Protein AF-A0AAW2S0F5-F1 (afdb_monomer_lite)

Sequence (126 aa):
MDNGTQFQGAKFRQWCEELKIKQYYTSVATPQSNGQTEVTNRTILQSLKTRLEEAKGNWVEELPGVLWAYRTTLRRSTGESPFSLVYGTEAVVLVEIGEETLRVQRYEPTSNSSGTTCTQERRIKQ

Organism: Sesamum radiatum (NCBI:txid300843)

pLDDT: mean 75.21, std 16.52, range [34.16, 94.56]

Structure (mmCIF, N/CA/C/O backbone):
data_AF-A0AAW2S0F5-F1
#
_entry.id   AF-A0AAW2S0F5-F1
#
loop_
_atom_site.group_PDB
_atom_site.id
_atom_site.type_symbol
_atom_site.label_atom_id
_atom_site.label_alt_id
_atom_site.label_comp_id
_atom_site.label_asym_id
_atom_site.label_entity_id
_atom_site.label_seq_id
_atom_site.pdbx_PDB_ins_code
_atom_site.Cartn_x
_atom_site.Cartn_y
_atom_site.Cartn_z
_atom_site.occupancy
_atom_site.B_iso_or_equiv
_atom_site.auth_seq_id
_atom_site.auth_comp_id
_atom_site.auth_asym_id
_atom_site.auth_atom_id
_atom_site.pdbx_PDB_model_num
ATOM 1 N N . MET A 1 1 ? 8.784 -0.275 -12.266 1.00 69.94 1 MET A N 1
ATOM 2 C CA . MET A 1 1 ? 9.644 -0.875 -11.224 1.00 69.94 1 MET A CA 1
ATOM 3 C C . MET A 1 1 ? 10.974 -0.150 -11.248 1.00 69.94 1 MET A C 1
ATOM 5 O O . MET A 1 1 ? 11.427 0.171 -12.346 1.00 69.94 1 MET A O 1
ATOM 9 N N . ASP A 1 2 ? 11.539 0.174 -10.086 1.00 72.88 2 ASP A N 1
ATOM 10 C CA . ASP A 1 2 ? 12.871 0.773 -10.018 1.00 72.88 2 ASP A CA 1
ATOM 11 C C . ASP A 1 2 ? 13.930 -0.229 -10.503 1.00 72.88 2 ASP A C 1
ATOM 13 O O . ASP A 1 2 ? 13.694 -1.436 -10.600 1.00 72.88 2 ASP A O 1
ATOM 17 N N . ASN A 1 3 ? 15.112 0.277 -10.848 1.00 71.00 3 ASN A N 1
ATOM 18 C CA . ASN A 1 3 ? 16.216 -0.542 -11.353 1.00 71.00 3 ASN A CA 1
ATOM 19 C C . ASN A 1 3 ? 16.999 -1.237 -10.227 1.00 71.00 3 ASN A C 1
ATOM 21 O O . ASN A 1 3 ? 18.185 -1.521 -10.376 1.00 71.00 3 ASN A O 1
ATOM 25 N N . GLY A 1 4 ? 16.346 -1.493 -9.092 1.00 72.75 4 GLY A N 1
ATOM 26 C CA . GLY A 1 4 ? 16.948 -2.189 -7.968 1.00 72.75 4 GLY A CA 1
ATOM 27 C C . GLY A 1 4 ? 17.334 -3.618 -8.343 1.00 72.75 4 GLY A C 1
ATOM 28 O O . GLY A 1 4 ? 16.605 -4.319 -9.051 1.00 72.75 4 GLY A O 1
ATOM 29 N N . THR A 1 5 ? 18.485 -4.070 -7.853 1.00 76.62 5 THR A N 1
ATOM 30 C CA . THR A 1 5 ? 19.043 -5.393 -8.171 1.00 76.62 5 THR A CA 1
ATOM 31 C C . THR A 1 5 ? 18.109 -6.531 -7.754 1.00 76.62 5 THR A C 1
ATOM 33 O O . THR A 1 5 ? 18.034 -7.546 -8.449 1.00 76.62 5 THR A O 1
ATOM 36 N N . GLN A 1 6 ? 17.309 -6.328 -6.701 1.00 79.62 6 GLN A N 1
ATOM 37 C CA . GLN A 1 6 ? 16.272 -7.259 -6.251 1.00 79.62 6 GLN A CA 1
ATOM 38 C C . GLN A 1 6 ? 15.201 -7.554 -7.316 1.00 79.62 6 GLN A C 1
ATOM 40 O O . GLN A 1 6 ? 14.645 -8.649 -7.333 1.00 79.62 6 GLN A O 1
ATOM 45 N N . PHE A 1 7 ? 14.945 -6.615 -8.233 1.00 75.38 7 PHE A N 1
ATOM 46 C CA . PHE A 1 7 ? 13.942 -6.745 -9.296 1.00 75.38 7 PHE A CA 1
ATOM 47 C C . PHE A 1 7 ? 14.545 -7.072 -10.668 1.00 75.38 7 PHE A C 1
ATOM 49 O O . PHE A 1 7 ? 13.813 -7.274 -11.637 1.00 75.38 7 PHE A O 1
ATOM 56 N N . GLN A 1 8 ? 15.875 -7.122 -10.771 1.00 75.75 8 GLN A N 1
ATOM 57 C CA . GLN A 1 8 ? 16.599 -7.416 -12.013 1.00 75.75 8 GLN A CA 1
ATOM 58 C C . GLN A 1 8 ? 17.245 -8.808 -12.033 1.00 75.75 8 GLN A C 1
ATOM 60 O O . GLN A 1 8 ? 17.763 -9.224 -13.070 1.00 75.75 8 GLN A O 1
ATOM 65 N N . GLY A 1 9 ? 17.206 -9.541 -10.917 1.00 83.56 9 GLY 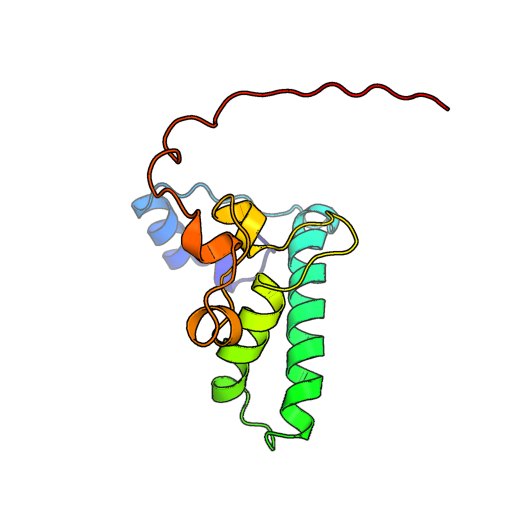A N 1
ATOM 66 C CA . GLY A 1 9 ? 17.768 -10.885 -10.826 1.00 83.56 9 GLY A CA 1
ATOM 67 C C . GLY A 1 9 ? 17.104 -11.873 -11.792 1.00 83.56 9 GLY A C 1
ATOM 68 O O . GLY A 1 9 ? 15.882 -11.894 -11.937 1.00 83.56 9 GLY A O 1
ATOM 69 N N . ALA A 1 10 ? 17.910 -12.741 -12.412 1.00 84.88 10 ALA A N 1
ATOM 70 C CA . ALA A 1 10 ? 17.444 -13.737 -13.383 1.00 84.88 10 ALA A CA 1
ATOM 71 C C . ALA A 1 10 ? 16.316 -14.629 -12.832 1.00 84.88 10 ALA A C 1
ATOM 73 O O . ALA A 1 10 ? 15.322 -14.858 -13.513 1.00 84.88 10 ALA A O 1
ATOM 74 N N . LYS A 1 11 ? 16.417 -15.037 -11.560 1.00 89.00 11 LYS A N 1
ATOM 75 C CA . LYS A 1 11 ? 15.387 -15.829 -10.871 1.00 89.00 11 LYS A CA 1
ATOM 76 C C . LYS A 1 11 ? 14.035 -15.108 -10.790 1.00 89.00 11 LYS A C 1
ATOM 78 O O . LYS A 1 11 ? 12.996 -15.735 -10.947 1.00 89.00 11 LYS A O 1
ATOM 83 N N . PHE A 1 12 ? 14.043 -13.796 -10.552 1.00 87.25 12 PHE A N 1
ATOM 84 C CA . PHE A 1 12 ? 12.817 -13.001 -10.468 1.00 87.25 12 PHE A CA 1
ATOM 85 C C . PHE A 1 12 ? 12.184 -12.794 -11.849 1.00 87.25 12 PHE A C 1
ATOM 87 O O . PHE A 1 12 ? 10.965 -12.852 -11.978 1.00 87.25 12 PHE A O 1
ATOM 94 N N . ARG A 1 13 ? 13.005 -12.611 -12.893 1.00 86.69 13 ARG A N 1
ATOM 95 C CA . ARG A 1 13 ? 12.524 -12.540 -14.283 1.00 86.69 13 ARG A CA 1
ATOM 96 C C . ARG A 1 13 ? 11.865 -13.841 -14.718 1.00 86.69 13 ARG A C 1
ATOM 98 O O . ARG A 1 13 ? 10.732 -13.801 -15.181 1.00 86.69 13 ARG A O 1
ATOM 105 N N . GLN A 1 14 ? 12.528 -14.972 -14.477 1.00 90.19 14 GLN A N 1
ATOM 106 C CA . GLN A 1 14 ? 11.983 -16.292 -14.785 1.00 90.19 14 GLN A CA 1
ATOM 107 C C . GLN A 1 14 ? 10.640 -16.521 -14.074 1.00 90.19 14 GLN A C 1
ATOM 109 O O . GLN A 1 14 ? 9.666 -16.919 -14.703 1.00 90.19 14 GLN A O 1
ATOM 114 N N . TRP A 1 15 ? 10.555 -16.185 -12.785 1.00 91.50 15 TRP A N 1
ATOM 115 C CA . TRP A 1 15 ? 9.305 -16.289 -12.030 1.00 91.50 15 TRP A CA 1
ATOM 116 C C . TRP A 1 15 ? 8.180 -15.409 -12.606 1.00 91.50 15 TRP A C 1
ATOM 118 O O . TRP A 1 15 ? 7.029 -15.835 -12.687 1.00 91.50 15 TRP A O 1
ATOM 128 N N . CYS A 1 16 ? 8.489 -14.188 -13.057 1.00 90.38 16 CYS A N 1
ATOM 129 C CA . CYS A 1 16 ? 7.500 -13.343 -13.729 1.00 90.38 16 CYS A CA 1
ATOM 130 C C . CYS A 1 16 ? 7.072 -13.900 -15.094 1.00 90.38 16 CYS A C 1
ATOM 132 O O . CYS A 1 16 ? 5.891 -13.817 -15.423 1.00 90.38 16 CYS A O 1
ATOM 134 N N . GLU A 1 17 ? 7.985 -14.488 -15.867 1.00 91.31 17 GLU A N 1
ATOM 135 C CA . GLU A 1 17 ? 7.669 -15.134 -17.147 1.00 91.31 17 GLU A CA 1
ATOM 136 C C . GLU A 1 17 ? 6.742 -16.343 -16.964 1.00 91.31 17 GLU A C 1
ATOM 138 O O . GLU A 1 17 ? 5.742 -16.455 -17.677 1.00 91.31 17 GLU A O 1
ATOM 143 N N . GLU A 1 18 ? 7.003 -17.188 -15.961 1.00 94.56 18 GLU A N 1
ATOM 144 C CA . GLU A 1 18 ? 6.146 -18.325 -15.589 1.00 94.56 18 GLU A CA 1
ATOM 145 C C . GLU A 1 18 ? 4.711 -17.876 -15.267 1.00 94.56 18 GLU A C 1
ATOM 147 O O . GLU A 1 18 ? 3.738 -18.511 -15.681 1.00 94.56 18 GLU A O 1
ATOM 152 N N . LEU A 1 19 ? 4.567 -16.730 -14.596 1.00 93.56 19 LEU A N 1
ATOM 153 C CA . LEU A 1 19 ? 3.274 -16.129 -14.261 1.00 93.56 19 LEU A CA 1
ATOM 154 C C . LEU A 1 19 ? 2.685 -15.250 -15.377 1.00 93.56 19 LEU A C 1
ATOM 156 O O . LEU A 1 19 ? 1.632 -14.641 -15.183 1.00 93.56 19 LEU A O 1
ATOM 160 N N . LYS A 1 20 ? 3.336 -15.171 -16.546 1.00 92.62 20 LYS A N 1
ATOM 161 C CA . LYS A 1 20 ? 2.952 -14.304 -17.677 1.00 92.62 20 LYS A CA 1
ATOM 162 C C . LYS A 1 20 ? 2.856 -12.818 -17.295 1.00 92.62 20 LYS A C 1
ATOM 164 O O . LYS A 1 20 ? 2.090 -12.054 -17.884 1.00 92.62 20 LYS A O 1
ATOM 169 N N . ILE A 1 21 ? 3.651 -12.394 -16.316 1.00 91.44 21 ILE A N 1
ATOM 170 C CA . ILE A 1 21 ? 3.736 -11.015 -15.841 1.00 91.44 21 ILE A CA 1
ATOM 171 C C . ILE A 1 21 ? 4.773 -10.275 -16.682 1.00 91.44 21 ILE A C 1
ATOM 173 O O . ILE A 1 21 ? 5.974 -10.532 -16.602 1.00 91.44 21 ILE A O 1
ATOM 177 N N . LYS A 1 22 ? 4.316 -9.297 -17.466 1.00 86.38 22 LYS A N 1
ATOM 178 C CA . LYS A 1 22 ? 5.210 -8.435 -18.241 1.00 86.38 22 LYS A CA 1
ATOM 179 C C . LYS A 1 22 ? 5.809 -7.346 -17.350 1.00 86.38 22 LYS A C 1
ATOM 181 O O . LYS A 1 22 ? 5.093 -6.493 -16.829 1.00 86.38 22 LYS A O 1
ATOM 186 N N . GLN A 1 23 ? 7.129 -7.362 -17.199 1.00 80.88 23 GLN A N 1
ATOM 187 C CA . GLN A 1 23 ? 7.854 -6.380 -16.396 1.00 80.88 23 GLN A CA 1
ATOM 188 C C . GLN A 1 23 ? 8.142 -5.108 -17.199 1.00 80.88 23 GLN A C 1
ATOM 190 O O . GLN A 1 23 ? 8.649 -5.162 -18.319 1.00 80.88 23 GLN A O 1
ATOM 195 N N . TYR A 1 24 ? 7.861 -3.954 -16.592 1.00 80.94 24 TYR A N 1
ATOM 196 C CA . TYR A 1 24 ? 8.228 -2.643 -17.122 1.00 80.94 24 TYR A CA 1
ATOM 197 C C . TYR A 1 24 ? 9.116 -1.912 -16.110 1.00 80.94 24 TYR A C 1
ATOM 199 O O . TYR A 1 24 ? 8.702 -1.589 -14.986 1.00 80.94 24 TYR A O 1
ATOM 207 N N . TYR A 1 25 ? 10.356 -1.656 -16.515 1.00 73.94 25 TYR A N 1
ATOM 208 C CA . TYR A 1 25 ? 11.320 -0.901 -15.724 1.00 73.94 25 TYR A CA 1
ATOM 209 C C . TYR A 1 25 ? 11.209 0.583 -16.048 1.00 73.94 25 TYR A C 1
ATOM 211 O O . TYR A 1 25 ? 11.018 0.972 -17.200 1.00 73.94 25 TYR A O 1
ATOM 219 N N . THR A 1 26 ? 11.303 1.421 -15.020 1.00 69.44 26 THR A N 1
ATOM 220 C CA . THR A 1 26 ? 11.367 2.866 -15.225 1.00 69.44 26 THR A CA 1
ATOM 221 C C . THR A 1 26 ? 12.728 3.214 -15.815 1.00 69.44 26 THR A C 1
ATOM 223 O O . THR A 1 26 ? 13.757 2.740 -15.324 1.00 69.44 26 THR A O 1
ATOM 226 N N . SER A 1 27 ? 12.750 4.056 -16.850 1.00 66.88 27 SER A N 1
ATOM 227 C CA . SER A 1 27 ? 14.010 4.614 -17.341 1.00 66.88 27 SER A CA 1
ATOM 228 C C . SER A 1 27 ? 14.700 5.380 -16.210 1.00 66.88 27 SER A C 1
ATOM 230 O O . SER A 1 27 ? 14.029 6.001 -15.381 1.00 66.88 27 SER A O 1
ATOM 232 N N . VAL A 1 28 ? 16.036 5.360 -16.183 1.00 59.38 28 VAL A N 1
ATOM 233 C CA . VAL A 1 28 ? 16.864 6.047 -15.170 1.00 59.38 28 VAL A CA 1
ATOM 234 C C . VAL A 1 28 ? 16.527 7.548 -15.080 1.00 59.38 28 VAL A C 1
ATOM 236 O O . VAL A 1 28 ? 16.736 8.166 -14.043 1.00 59.38 28 VAL A O 1
ATOM 239 N 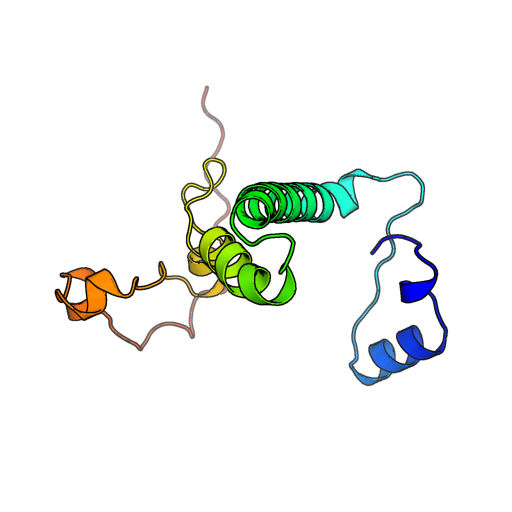N . ALA A 1 29 ? 15.931 8.121 -16.131 1.00 53.44 29 ALA A N 1
ATOM 240 C CA . ALA A 1 29 ? 15.605 9.540 -16.240 1.00 53.44 29 ALA A CA 1
ATOM 241 C C . ALA A 1 29 ? 14.126 9.912 -15.981 1.00 53.44 29 ALA A C 1
ATOM 243 O O . ALA A 1 29 ? 13.768 11.073 -16.165 1.00 53.44 29 ALA A O 1
ATOM 244 N N . THR A 1 30 ? 13.249 8.988 -15.559 1.00 57.09 30 THR A N 1
ATOM 245 C CA . THR A 1 30 ? 11.824 9.304 -15.297 1.00 57.09 30 THR A CA 1
ATOM 246 C C . THR A 1 30 ? 11.378 8.912 -13.881 1.00 57.09 30 THR A C 1
ATOM 248 O O . THR A 1 30 ? 10.701 7.893 -13.710 1.00 57.09 30 THR A O 1
ATOM 251 N N . PRO A 1 31 ? 11.683 9.736 -12.857 1.00 56.94 31 PRO A N 1
ATOM 252 C CA . PRO A 1 31 ? 11.233 9.518 -11.475 1.00 56.94 31 PRO A CA 1
ATOM 253 C C . PRO A 1 31 ? 9.703 9.521 -11.343 1.00 56.94 31 PRO A C 1
ATOM 255 O O . PRO A 1 31 ? 9.124 8.871 -10.478 1.00 56.94 31 PRO A O 1
ATOM 258 N N . GLN A 1 32 ? 9.022 10.230 -12.246 1.00 60.41 32 GLN A N 1
ATOM 259 C CA . GLN A 1 32 ? 7.576 10.436 -12.216 1.00 60.41 32 GLN A CA 1
ATOM 260 C C . GLN A 1 32 ? 6.778 9.132 -12.359 1.00 60.41 32 GLN A C 1
ATOM 262 O O . GLN A 1 32 ? 5.734 8.987 -11.727 1.00 60.41 32 GLN A O 1
ATOM 267 N N . SER A 1 33 ? 7.302 8.149 -13.101 1.00 60.66 33 SER A N 1
ATOM 268 C CA . SER A 1 33 ? 6.680 6.826 -13.248 1.00 60.66 33 SER A CA 1
ATOM 269 C C . SER A 1 33 ? 6.694 6.002 -11.955 1.00 60.66 33 SER A C 1
ATOM 271 O O . SER A 1 33 ? 5.849 5.128 -11.792 1.00 60.66 33 SER A O 1
ATOM 273 N N . ASN A 1 34 ? 7.616 6.282 -11.029 1.00 72.69 34 ASN A N 1
ATOM 274 C CA . ASN A 1 34 ? 7.649 5.679 -9.692 1.00 72.69 34 ASN A CA 1
ATOM 275 C C . ASN A 1 34 ? 7.047 6.600 -8.615 1.00 72.69 34 ASN A C 1
ATOM 277 O O . ASN A 1 34 ? 6.834 6.188 -7.476 1.00 72.69 34 ASN A O 1
ATOM 281 N N . GLY A 1 35 ? 6.734 7.849 -8.970 1.00 78.56 35 GLY A N 1
ATOM 282 C CA . GLY A 1 35 ? 6.340 8.886 -8.022 1.00 78.56 35 GLY A CA 1
ATOM 283 C C . GLY A 1 35 ? 5.092 8.538 -7.209 1.00 78.56 35 GLY A C 1
ATOM 284 O O . GLY A 1 35 ? 5.039 8.848 -6.023 1.00 78.56 35 GLY A O 1
ATOM 285 N N . GLN A 1 36 ? 4.114 7.841 -7.797 1.00 79.69 36 GLN A N 1
ATOM 286 C CA . GLN A 1 36 ? 2.906 7.412 -7.074 1.00 79.69 36 GLN A CA 1
ATOM 287 C C . GLN A 1 36 ? 3.210 6.366 -5.994 1.00 79.69 36 GLN A C 1
ATOM 289 O O . GLN A 1 36 ? 2.718 6.464 -4.864 1.00 79.69 36 GLN A O 1
ATOM 294 N N . THR A 1 37 ? 4.063 5.392 -6.317 1.00 80.69 37 THR A N 1
ATOM 295 C CA . THR A 1 37 ? 4.535 4.380 -5.367 1.00 80.69 37 THR A CA 1
ATOM 296 C C . THR A 1 37 ? 5.376 5.027 -4.274 1.00 80.69 37 THR A C 1
ATOM 298 O O . THR A 1 37 ? 5.168 4.747 -3.100 1.00 80.69 37 THR A O 1
ATOM 301 N N . GLU A 1 38 ? 6.258 5.964 -4.619 1.00 84.06 38 GLU A N 1
ATOM 302 C CA . GLU A 1 38 ? 7.064 6.687 -3.634 1.00 84.06 38 GLU A CA 1
ATOM 303 C C . GLU A 1 38 ? 6.229 7.546 -2.687 1.00 84.06 38 GLU A C 1
ATOM 305 O O . GLU A 1 38 ? 6.473 7.541 -1.483 1.00 84.06 38 GLU A O 1
ATOM 310 N N . VAL A 1 39 ? 5.241 8.286 -3.202 1.00 85.75 39 VAL A N 1
ATOM 311 C CA . VAL A 1 39 ? 4.328 9.078 -2.364 1.00 85.75 39 VAL A CA 1
ATOM 312 C C . VAL A 1 39 ? 3.560 8.162 -1.418 1.00 85.75 39 VAL A C 1
ATOM 314 O O . VAL A 1 39 ? 3.481 8.448 -0.227 1.00 85.75 39 VAL A O 1
ATOM 317 N N . THR A 1 40 ? 3.061 7.033 -1.920 1.00 84.56 40 THR A N 1
ATOM 318 C CA . THR A 1 40 ? 2.370 6.035 -1.096 1.00 84.56 40 THR A CA 1
ATOM 319 C C . THR A 1 40 ? 3.277 5.453 -0.017 1.00 84.56 40 THR A C 1
ATOM 321 O O . THR A 1 40 ? 2.896 5.440 1.152 1.00 84.56 40 THR A O 1
ATOM 324 N N . ASN A 1 41 ? 4.493 5.045 -0.377 1.00 86.69 41 ASN A N 1
ATOM 325 C CA . ASN A 1 41 ? 5.464 4.507 0.569 1.00 86.69 41 ASN A CA 1
ATOM 326 C C . ASN A 1 41 ? 5.831 5.544 1.633 1.00 86.69 41 ASN A C 1
ATOM 328 O O . ASN A 1 41 ? 5.886 5.210 2.813 1.00 86.69 41 ASN A O 1
ATOM 332 N N . ARG A 1 42 ? 6.011 6.817 1.252 1.00 89.62 42 ARG A N 1
ATOM 333 C CA . ARG A 1 42 ? 6.241 7.914 2.203 1.00 89.62 42 ARG A CA 1
ATOM 334 C C . ARG A 1 42 ? 5.086 8.062 3.191 1.00 89.62 42 ARG A C 1
ATOM 336 O O . ARG A 1 42 ? 5.344 8.185 4.383 1.00 89.62 42 ARG A O 1
ATOM 343 N N . THR A 1 43 ? 3.836 8.016 2.727 1.00 88.31 43 THR A N 1
ATOM 344 C CA . THR A 1 43 ? 2.663 8.081 3.614 1.00 88.31 43 THR A CA 1
ATOM 345 C C . THR A 1 43 ? 2.636 6.913 4.598 1.00 88.31 43 THR A C 1
ATOM 347 O O . THR A 1 43 ? 2.503 7.144 5.795 1.00 88.31 43 THR A O 1
ATOM 350 N N . ILE A 1 44 ? 2.821 5.679 4.120 1.00 88.31 44 ILE A N 1
ATOM 351 C CA . ILE A 1 44 ? 2.809 4.479 4.973 1.00 88.31 44 ILE A CA 1
ATOM 352 C C . ILE A 1 44 ? 3.934 4.541 6.011 1.00 88.31 44 ILE A C 1
ATOM 354 O O . ILE A 1 44 ? 3.693 4.316 7.195 1.00 88.31 44 ILE A O 1
ATOM 358 N N . LEU A 1 45 ? 5.150 4.903 5.592 1.00 89.31 45 LEU A N 1
ATOM 359 C CA . LEU A 1 45 ? 6.292 5.047 6.495 1.00 89.31 45 LEU A CA 1
ATOM 360 C C . LEU A 1 45 ? 6.062 6.138 7.543 1.00 89.31 45 LEU A C 1
ATOM 362 O O . LEU A 1 45 ? 6.446 5.955 8.694 1.00 89.31 45 LEU A O 1
ATOM 366 N N . GLN A 1 46 ? 5.439 7.258 7.170 1.00 89.75 46 GLN A N 1
ATOM 367 C CA . GLN A 1 46 ? 5.130 8.326 8.116 1.00 89.75 46 GLN A CA 1
ATOM 368 C C . GLN A 1 46 ? 4.112 7.866 9.164 1.00 89.75 46 GLN A C 1
ATOM 370 O O . GLN A 1 46 ? 4.338 8.064 10.354 1.00 89.75 46 GLN A O 1
ATOM 375 N N . SER A 1 47 ? 3.032 7.206 8.740 1.00 86.88 47 SER A N 1
ATOM 376 C CA . SER A 1 47 ? 2.032 6.647 9.654 1.00 86.88 47 SER A CA 1
ATOM 377 C C . SER A 1 47 ? 2.624 5.583 10.581 1.00 86.88 47 SER A C 1
ATOM 379 O O . SER A 1 47 ? 2.301 5.559 11.766 1.00 86.88 47 SER A O 1
ATOM 381 N N . LEU A 1 48 ? 3.528 4.743 10.069 1.00 88.50 48 LEU A N 1
ATOM 382 C CA . LEU A 1 48 ? 4.223 3.734 10.864 1.00 88.50 48 LEU A CA 1
ATOM 383 C C . LEU A 1 48 ? 5.160 4.368 11.897 1.00 88.50 48 LEU A C 1
ATOM 385 O O . LEU A 1 48 ? 5.141 3.962 13.052 1.00 88.50 48 LEU A O 1
ATOM 389 N N . LYS A 1 49 ? 5.931 5.397 11.522 1.00 87.44 49 LYS A N 1
ATOM 390 C CA . LYS A 1 49 ? 6.793 6.134 12.462 1.00 87.44 49 LYS A CA 1
ATOM 391 C C . LYS A 1 49 ? 6.004 6.695 13.641 1.00 87.44 49 LYS A C 1
ATOM 393 O O . LYS A 1 49 ? 6.435 6.527 14.772 1.00 87.44 49 LYS A O 1
ATOM 398 N N . THR A 1 50 ? 4.844 7.294 13.378 1.00 85.50 50 THR A N 1
ATOM 399 C CA . THR A 1 50 ? 3.971 7.821 14.436 1.00 85.50 50 THR A CA 1
ATOM 400 C C . THR A 1 50 ? 3.501 6.723 15.393 1.00 85.50 50 THR A C 1
ATOM 402 O O . THR A 1 50 ? 3.490 6.936 16.597 1.00 85.50 50 THR A O 1
ATOM 405 N N . ARG A 1 51 ? 3.163 5.529 14.891 1.00 81.81 51 ARG A N 1
ATOM 406 C CA . ARG A 1 51 ? 2.756 4.395 15.744 1.00 81.81 51 ARG A CA 1
ATOM 407 C C . ARG A 1 51 ? 3.914 3.761 16.508 1.00 81.81 51 ARG A C 1
ATOM 409 O O . ARG A 1 51 ? 3.729 3.259 17.611 1.00 81.81 51 ARG A O 1
ATOM 416 N N . LEU A 1 52 ? 5.123 3.810 15.955 1.00 85.50 52 LEU A N 1
ATOM 417 C CA . LEU A 1 52 ? 6.302 3.211 16.579 1.00 85.50 52 LEU A CA 1
ATOM 418 C C . LEU A 1 52 ? 6.768 3.926 17.847 1.00 85.50 52 LEU A C 1
ATOM 420 O O . LEU A 1 52 ? 7.379 3.269 18.693 1.00 85.50 52 LEU A O 1
ATOM 424 N N . GLU A 1 53 ? 6.470 5.221 17.990 1.00 77.81 53 GLU A N 1
ATOM 425 C CA . GLU A 1 53 ? 6.703 5.963 19.236 1.00 77.81 53 GLU A CA 1
ATOM 426 C C . GLU A 1 53 ? 5.924 5.339 20.406 1.00 77.81 53 GLU A C 1
ATOM 428 O O . GLU A 1 53 ? 6.460 5.202 21.5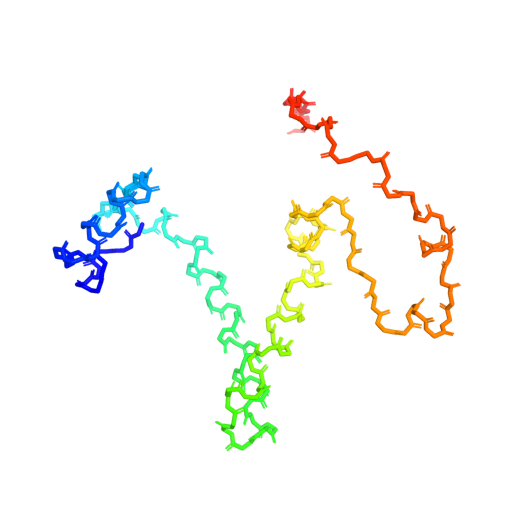05 1.00 77.81 53 GLU A O 1
ATOM 433 N N . GLU A 1 54 ? 4.698 4.876 20.151 1.00 74.75 54 GLU A N 1
ATOM 434 C CA . GLU A 1 54 ? 3.826 4.228 21.139 1.00 74.75 54 GLU A CA 1
ATOM 435 C C . GLU A 1 54 ? 4.186 2.741 21.323 1.00 74.75 54 GLU A C 1
ATOM 437 O O . GLU A 1 54 ? 4.248 2.235 22.445 1.00 74.75 54 GLU A O 1
ATOM 442 N N . ALA A 1 55 ? 4.493 2.044 20.224 1.00 75.75 55 ALA A N 1
ATOM 443 C CA . ALA A 1 55 ? 4.710 0.595 20.190 1.00 75.75 55 ALA A CA 1
ATOM 444 C C . ALA A 1 55 ? 6.149 0.142 20.523 1.00 75.75 55 ALA A C 1
ATOM 446 O O . ALA A 1 55 ? 6.502 -1.013 20.284 1.00 75.75 55 ALA A O 1
ATOM 447 N N . LYS A 1 56 ? 7.015 1.028 21.043 1.00 80.38 56 LYS A N 1
ATOM 448 C CA . LYS A 1 56 ? 8.429 0.733 21.384 1.00 80.38 56 LYS A CA 1
ATOM 449 C C . LYS A 1 56 ? 9.225 0.064 20.248 1.00 80.38 56 LYS A C 1
ATOM 451 O O . LYS A 1 56 ? 10.124 -0.735 20.502 1.00 80.38 56 LYS A O 1
ATOM 456 N N . GLY A 1 57 ? 8.910 0.382 18.992 1.00 79.38 57 GLY A N 1
ATOM 457 C CA . GLY A 1 57 ? 9.606 -0.186 17.832 1.00 79.38 57 GLY A CA 1
ATOM 458 C C . GLY A 1 57 ? 9.059 -1.518 17.292 1.00 79.38 57 GLY A C 1
ATOM 459 O O . GLY A 1 57 ? 9.653 -2.053 16.353 1.00 79.38 57 GLY A O 1
ATOM 460 N N . ASN A 1 58 ? 7.934 -2.034 17.806 1.00 86.50 58 ASN A N 1
ATOM 461 C CA . ASN A 1 58 ? 7.311 -3.282 17.335 1.00 86.50 58 ASN A CA 1
ATOM 462 C C . ASN A 1 58 ? 6.510 -3.075 16.028 1.00 86.50 58 ASN A C 1
ATOM 464 O O . ASN A 1 58 ? 5.282 -3.037 15.986 1.00 86.50 58 ASN A O 1
ATOM 468 N N . TRP A 1 59 ? 7.231 -2.834 14.931 1.00 87.00 59 TRP A N 1
ATOM 469 C CA . TRP A 1 59 ? 6.633 -2.431 13.652 1.00 87.00 59 TRP A CA 1
ATOM 470 C C . TRP A 1 59 ? 5.866 -3.539 12.939 1.00 87.00 59 TRP A C 1
ATOM 472 O O . TRP A 1 59 ? 4.987 -3.230 12.136 1.00 87.00 59 TRP A O 1
ATOM 482 N N . VAL A 1 60 ? 6.191 -4.807 13.197 1.00 89.56 60 VAL A N 1
ATOM 483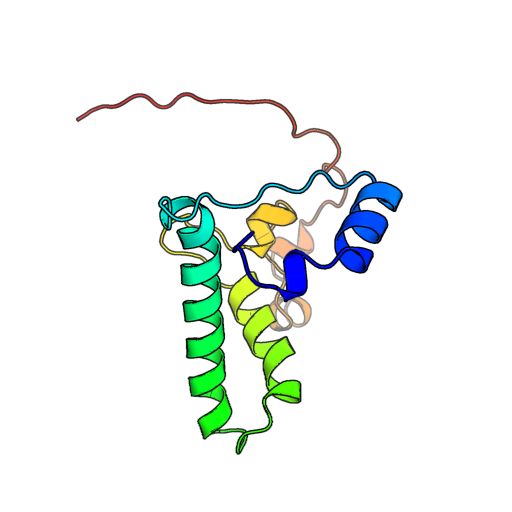 C CA . VAL A 1 60 ? 5.548 -5.948 12.532 1.00 89.56 60 VAL A CA 1
ATOM 484 C C . VAL A 1 60 ? 4.087 -6.050 12.970 1.00 89.56 60 VAL A C 1
ATOM 486 O O . VAL A 1 60 ? 3.210 -6.330 12.157 1.00 89.56 60 VAL A O 1
ATOM 489 N N . GLU A 1 61 ? 3.828 -5.756 14.238 1.00 89.44 61 GLU A N 1
ATOM 490 C CA . GLU A 1 61 ? 2.526 -5.781 14.892 1.00 89.44 61 GLU A CA 1
ATOM 491 C C . GLU A 1 61 ? 1.674 -4.566 14.504 1.00 89.44 61 GLU A C 1
ATOM 493 O O . GLU A 1 61 ? 0.466 -4.694 14.316 1.00 89.44 61 GLU A O 1
ATOM 498 N N . GLU A 1 62 ? 2.302 -3.406 14.306 1.00 88.06 62 GLU A N 1
ATOM 499 C CA . GLU A 1 62 ? 1.621 -2.169 13.902 1.00 88.06 62 GLU A CA 1
ATOM 500 C C . GLU A 1 62 ? 1.322 -2.102 12.398 1.00 88.06 62 GLU A C 1
ATOM 502 O O . GLU A 1 62 ? 0.380 -1.429 11.963 1.00 88.06 62 GLU A O 1
ATOM 507 N N . LEU A 1 63 ? 2.106 -2.803 11.571 1.00 90.12 63 LEU A N 1
ATOM 508 C CA . LEU A 1 63 ? 1.994 -2.727 10.116 1.00 90.12 63 LEU A CA 1
ATOM 509 C C . LEU A 1 63 ? 0.582 -3.065 9.592 1.00 90.12 63 LEU A C 1
ATOM 511 O O . LEU A 1 63 ? 0.082 -2.302 8.758 1.00 90.12 63 LEU A O 1
ATOM 515 N N . PRO A 1 64 ? -0.108 -4.131 10.052 1.00 91.38 64 PRO A N 1
ATOM 516 C CA . PRO A 1 64 ? -1.482 -4.407 9.640 1.00 91.38 64 PRO A CA 1
ATOM 517 C C . PRO A 1 64 ? -2.442 -3.250 9.942 1.00 91.38 64 PRO A C 1
ATOM 519 O O . PRO A 1 64 ? -3.243 -2.889 9.078 1.00 91.38 64 PRO A O 1
ATOM 522 N N . GLY A 1 65 ? -2.329 -2.631 11.121 1.00 89.56 65 GLY A N 1
ATOM 523 C CA . GLY A 1 65 ? -3.171 -1.504 11.532 1.00 89.56 65 GLY A CA 1
ATOM 524 C C . GLY A 1 65 ? -2.925 -0.252 10.690 1.00 89.56 65 GLY A C 1
ATOM 525 O O . GLY A 1 65 ? -3.869 0.382 10.216 1.00 89.56 65 GLY A O 1
ATOM 526 N N . VAL A 1 66 ? -1.657 0.066 10.416 1.00 90.69 66 VAL A N 1
ATOM 527 C CA . VAL A 1 66 ? -1.274 1.185 9.541 1.00 90.69 66 VAL A CA 1
ATOM 528 C C . VAL A 1 66 ? -1.787 0.979 8.115 1.00 90.69 66 VAL A C 1
ATOM 530 O O . VAL A 1 66 ? -2.333 1.903 7.508 1.00 90.69 66 VAL A O 1
ATOM 533 N N . LEU A 1 67 ? -1.648 -0.234 7.573 1.00 91.88 67 LEU A N 1
ATOM 534 C CA . LEU A 1 67 ? -2.145 -0.557 6.237 1.00 91.88 67 LEU A CA 1
ATOM 535 C C . LEU A 1 67 ? -3.673 -0.520 6.165 1.00 91.88 67 LEU A C 1
ATOM 537 O O . LEU A 1 67 ? -4.213 -0.082 5.149 1.00 91.88 67 LEU A O 1
ATOM 541 N N . TRP A 1 68 ? -4.365 -0.963 7.216 1.00 90.56 68 TRP A N 1
ATOM 542 C CA . TRP A 1 68 ? -5.819 -0.859 7.312 1.00 90.56 68 TRP A CA 1
ATOM 543 C C . TRP A 1 68 ? -6.262 0.601 7.268 1.00 90.56 68 TRP A C 1
ATOM 545 O O . TRP A 1 68 ? -6.999 0.985 6.363 1.00 90.56 68 TRP A O 1
ATOM 555 N N . ALA A 1 69 ? -5.711 1.437 8.152 1.00 90.38 69 ALA A N 1
ATOM 556 C CA . ALA A 1 69 ? -6.026 2.859 8.198 1.00 90.38 69 ALA A CA 1
ATOM 557 C C . ALA A 1 69 ? -5.758 3.552 6.853 1.00 90.38 69 ALA A C 1
ATOM 559 O O . ALA A 1 69 ? -6.580 4.339 6.388 1.00 90.38 69 ALA A O 1
ATOM 560 N N . TYR A 1 70 ? -4.645 3.232 6.184 1.00 90.81 70 TYR A N 1
ATOM 561 C CA . TYR A 1 70 ? -4.347 3.778 4.858 1.00 90.81 70 TYR A CA 1
ATOM 562 C C . TYR A 1 70 ? -5.396 3.381 3.806 1.00 90.81 70 TYR A C 1
ATOM 564 O O . TYR A 1 70 ? -5.754 4.201 2.963 1.00 90.81 70 TYR A O 1
ATOM 572 N N . ARG A 1 71 ? -5.884 2.135 3.836 1.00 91.25 71 ARG A N 1
ATOM 573 C CA . ARG A 1 71 ? -6.851 1.615 2.857 1.00 91.25 71 ARG A CA 1
ATOM 574 C C . ARG A 1 71 ? -8.265 2.144 3.074 1.00 91.25 71 ARG A C 1
ATOM 576 O O . ARG A 1 71 ? -8.963 2.324 2.086 1.00 91.25 71 ARG A O 1
ATOM 583 N N . THR A 1 72 ? -8.668 2.405 4.315 1.00 90.00 72 THR A N 1
ATOM 584 C CA . THR A 1 72 ? -10.042 2.815 4.665 1.00 90.00 72 THR A CA 1
ATOM 585 C C . THR A 1 72 ? -10.193 4.312 4.942 1.00 90.00 72 THR A C 1
ATOM 587 O O . THR A 1 72 ? -11.258 4.761 5.344 1.00 90.00 72 THR A O 1
ATOM 590 N N . THR A 1 73 ? -9.132 5.109 4.793 1.00 89.12 73 THR A N 1
ATOM 591 C CA . THR A 1 73 ? -9.217 6.568 4.961 1.00 89.12 73 THR A CA 1
ATOM 592 C C . THR A 1 73 ? -9.419 7.243 3.610 1.00 89.12 73 THR A C 1
ATOM 594 O O . THR A 1 73 ? -8.682 6.984 2.655 1.00 89.12 73 THR A O 1
ATOM 597 N N . LEU A 1 74 ? -10.379 8.166 3.547 1.00 89.19 74 LEU A N 1
ATOM 598 C CA . LEU A 1 74 ? -10.637 8.989 2.367 1.00 89.19 74 LEU A CA 1
ATOM 599 C C . LEU A 1 74 ? -9.402 9.806 1.971 1.00 89.19 74 LEU A C 1
ATOM 601 O O . LEU A 1 74 ? -8.788 10.506 2.786 1.00 89.19 74 LEU A O 1
ATOM 605 N N . ARG A 1 75 ? -9.048 9.771 0.686 1.00 88.00 75 ARG A N 1
ATOM 606 C CA . ARG A 1 75 ? -7.965 10.593 0.141 1.00 88.00 75 ARG A CA 1
ATOM 607 C C . ARG A 1 75 ? -8.524 11.951 -0.275 1.00 88.00 75 ARG A C 1
ATOM 609 O O . ARG A 1 75 ? -9.419 12.017 -1.108 1.00 88.00 75 ARG A O 1
ATOM 616 N N . ARG A 1 76 ? -7.933 13.058 0.192 1.00 85.00 76 ARG A N 1
ATOM 617 C CA . ARG A 1 76 ? -8.365 14.413 -0.225 1.00 85.00 76 ARG A CA 1
ATOM 618 C C . ARG A 1 76 ? -8.332 14.637 -1.742 1.00 85.00 76 ARG A C 1
ATOM 620 O O . ARG A 1 76 ? -9.099 15.441 -2.246 1.00 85.00 76 ARG A O 1
ATOM 627 N N . SER A 1 77 ? -7.433 13.958 -2.455 1.00 81.81 77 SER A N 1
ATOM 628 C CA . SER A 1 77 ? -7.275 14.103 -3.906 1.00 81.81 77 SER A CA 1
ATOM 629 C C . SER A 1 77 ? -8.387 13.441 -4.718 1.00 81.81 77 SER A C 1
ATOM 631 O O . SER A 1 77 ? -8.675 13.905 -5.813 1.00 81.81 77 SER A O 1
ATOM 633 N N . THR A 1 78 ? -8.965 12.344 -4.221 1.00 82.44 78 THR A N 1
ATOM 634 C CA . THR A 1 78 ? -9.977 11.556 -4.947 1.00 82.44 78 THR A CA 1
ATOM 635 C C . THR A 1 78 ? -11.355 11.619 -4.300 1.00 82.44 78 THR A C 1
ATOM 637 O O . THR A 1 78 ? -1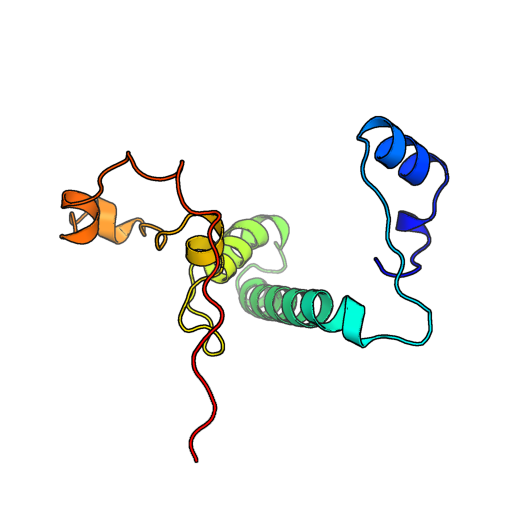2.325 11.264 -4.951 1.00 82.44 78 THR A O 1
ATOM 640 N N . GLY A 1 79 ? -11.455 12.048 -3.038 1.00 87.88 79 GLY A N 1
ATOM 641 C CA . GLY A 1 79 ? -12.690 11.979 -2.248 1.00 87.88 79 GLY A CA 1
ATOM 642 C C . GLY A 1 79 ? -13.074 10.560 -1.816 1.00 87.88 79 GLY A C 1
ATOM 643 O O . GLY A 1 79 ? -14.039 10.399 -1.086 1.00 87.88 79 GLY A O 1
ATOM 644 N N . GLU A 1 80 ? -12.291 9.562 -2.223 1.00 87.38 80 GLU A N 1
ATOM 645 C CA . GLU A 1 80 ? -12.554 8.127 -2.089 1.00 87.38 80 GLU A CA 1
ATOM 646 C C . GLU A 1 80 ? -11.420 7.452 -1.306 1.00 87.38 80 GLU A C 1
ATOM 648 O O . GLU A 1 80 ? -10.278 7.939 -1.312 1.00 87.38 80 GLU A O 1
ATOM 653 N N . SER A 1 81 ? -11.706 6.331 -0.642 1.00 91.06 81 SER A N 1
ATOM 654 C CA . SER A 1 81 ? -10.677 5.513 0.006 1.00 91.06 81 SER A CA 1
ATOM 655 C C . SER A 1 81 ? -10.024 4.556 -1.004 1.00 91.06 81 SER A C 1
ATOM 657 O O . SER A 1 81 ? -10.641 4.151 -1.990 1.00 91.06 81 SER A O 1
ATOM 659 N N . PRO A 1 82 ? -8.762 4.134 -0.802 1.00 91.50 82 PRO A N 1
ATOM 660 C CA . PRO A 1 82 ? -8.177 3.085 -1.637 1.00 91.50 82 PRO A CA 1
ATOM 661 C C . PRO A 1 82 ? -8.987 1.780 -1.643 1.00 91.50 82 PRO A C 1
ATOM 663 O O . PRO A 1 82 ? -8.963 1.061 -2.638 1.00 91.50 82 PRO A O 1
ATOM 666 N N . PHE A 1 83 ? -9.693 1.466 -0.554 1.00 89.81 83 PHE A N 1
ATOM 667 C CA . PHE A 1 83 ? -10.583 0.313 -0.477 1.00 89.81 83 PHE A CA 1
ATOM 668 C C . PHE A 1 83 ? -11.790 0.474 -1.410 1.00 89.81 83 PHE A C 1
ATOM 670 O O . PHE A 1 83 ? -12.051 -0.432 -2.205 1.00 89.81 83 PHE A O 1
ATOM 677 N N . SER A 1 84 ? -12.472 1.628 -1.389 1.00 90.25 84 SER A N 1
ATOM 678 C CA . SER A 1 84 ? -13.621 1.876 -2.272 1.00 90.25 84 SER A CA 1
ATOM 679 C C . SER A 1 84 ? -13.233 1.850 -3.747 1.00 90.25 84 SER A C 1
ATOM 681 O O . SER A 1 84 ? -13.965 1.298 -4.562 1.00 90.25 84 SER A O 1
ATOM 683 N N . LEU A 1 85 ? -12.035 2.326 -4.094 1.00 89.50 85 LEU A N 1
ATOM 684 C CA . LEU A 1 85 ? -11.526 2.267 -5.468 1.00 89.50 85 LEU A CA 1
ATOM 685 C C . LEU A 1 85 ? -11.290 0.837 -5.984 1.00 89.50 85 LEU A C 1
ATOM 687 O O . LEU A 1 85 ? -11.342 0.618 -7.192 1.00 89.50 85 LEU A O 1
ATOM 691 N N . VAL A 1 86 ? -11.007 -0.128 -5.102 1.00 89.06 86 VAL A N 1
ATOM 692 C CA . VAL A 1 86 ? -10.766 -1.533 -5.483 1.00 89.06 86 VAL A CA 1
ATOM 693 C C . VAL A 1 86 ? -12.059 -2.342 -5.487 1.00 89.06 86 VAL A C 1
ATOM 695 O O . VAL A 1 86 ? -12.269 -3.152 -6.386 1.00 89.06 86 VAL A O 1
ATOM 698 N N . TYR A 1 87 ? -12.912 -2.142 -4.482 1.00 87.75 87 TYR A N 1
ATOM 699 C CA . TYR A 1 87 ? -14.088 -2.986 -4.253 1.00 87.75 87 TYR A CA 1
ATOM 700 C C . TYR A 1 87 ? -15.412 -2.337 -4.671 1.00 87.75 87 TYR A C 1
ATOM 702 O O . TYR A 1 87 ? -16.439 -3.008 -4.671 1.00 87.75 87 TYR A O 1
ATOM 710 N N . GLY A 1 88 ? -15.401 -1.054 -5.034 1.00 87.38 88 GLY A N 1
ATOM 711 C CA . GLY A 1 88 ? -16.583 -0.288 -5.434 1.00 87.38 88 GLY A CA 1
ATOM 712 C C . GLY A 1 88 ? -17.424 0.236 -4.267 1.00 87.38 88 GLY A C 1
ATOM 713 O O . GLY A 1 88 ? -18.372 0.983 -4.493 1.00 87.38 88 GLY A O 1
ATOM 714 N N . THR A 1 89 ? -17.093 -0.123 -3.023 1.00 86.06 89 THR A N 1
ATOM 715 C CA . THR A 1 89 ? -17.818 0.305 -1.819 1.00 86.06 89 THR A CA 1
ATOM 716 C C . THR A 1 89 ? -16.851 0.629 -0.690 1.00 86.06 89 THR A C 1
ATOM 718 O O . THR A 1 89 ? -15.809 -0.010 -0.562 1.00 86.06 89 THR A O 1
ATOM 721 N N . GLU A 1 90 ? -17.207 1.578 0.170 1.00 86.50 90 GLU A N 1
ATOM 722 C CA . GLU A 1 90 ? -16.403 1.918 1.347 1.00 86.50 90 GLU A CA 1
ATOM 723 C C . GLU A 1 90 ? -16.369 0.762 2.364 1.00 86.50 90 GLU A C 1
ATOM 725 O O . GLU A 1 90 ? -17.350 0.026 2.505 1.00 86.50 90 GLU A O 1
ATOM 730 N N . ALA A 1 91 ? -15.245 0.599 3.070 1.00 84.44 91 ALA A N 1
ATOM 731 C CA . ALA A 1 91 ? -15.094 -0.458 4.066 1.00 84.44 91 ALA A CA 1
ATOM 732 C C . ALA A 1 91 ? -16.100 -0.282 5.214 1.00 84.44 91 ALA A C 1
ATOM 734 O O . ALA A 1 91 ? -16.355 0.837 5.665 1.00 84.44 91 ALA A O 1
ATOM 735 N N . VAL A 1 92 ? -16.645 -1.396 5.704 1.00 79.56 92 VAL A N 1
ATOM 736 C CA . VAL A 1 92 ? -17.470 -1.408 6.917 1.00 79.56 92 VAL A CA 1
ATOM 737 C C . VAL A 1 92 ? -16.536 -1.428 8.122 1.00 79.56 92 VAL A C 1
ATOM 739 O O . VAL A 1 92 ? -15.690 -2.318 8.249 1.00 79.56 92 VAL A O 1
ATOM 742 N N . VAL A 1 93 ? -16.655 -0.435 8.999 1.00 75.19 93 VAL A N 1
ATOM 743 C CA . VAL A 1 93 ? -15.848 -0.367 10.226 1.00 75.19 93 VAL A CA 1
ATOM 744 C C . VAL A 1 93 ? -16.529 -1.195 11.316 1.00 75.19 93 VAL A C 1
ATOM 746 O O . VAL A 1 93 ? -17.749 -1.215 11.397 1.00 75.19 93 VAL A O 1
ATOM 749 N N . LEU A 1 94 ? -15.761 -1.848 12.197 1.00 57.12 94 LEU A N 1
ATOM 750 C CA . LEU A 1 94 ? -16.281 -2.672 13.307 1.00 57.12 94 LEU A CA 1
ATOM 751 C C . LEU A 1 94 ? -17.379 -1.990 14.145 1.00 57.12 94 LEU A C 1
ATOM 753 O O . LEU A 1 94 ? -18.299 -2.659 14.603 1.00 57.12 94 LEU A O 1
ATOM 757 N N . VAL A 1 95 ? -17.320 -0.666 14.313 1.00 59.88 95 VAL A N 1
ATOM 758 C CA . VAL A 1 95 ? -18.369 0.097 15.011 1.00 59.88 95 VAL A CA 1
ATOM 759 C C . VAL A 1 95 ? -19.723 0.040 14.288 1.00 59.88 95 VAL A C 1
ATOM 761 O O . VAL A 1 95 ? -20.757 -0.036 14.939 1.00 59.88 95 VAL A O 1
ATOM 764 N N . GLU A 1 96 ? -19.722 -0.009 12.955 1.00 58.00 96 GLU A N 1
ATOM 765 C CA . GLU A 1 96 ? -20.922 -0.105 12.111 1.00 58.00 96 GLU A CA 1
ATOM 766 C C . GLU A 1 96 ? -21.513 -1.526 12.076 1.00 58.00 96 GLU A C 1
ATOM 768 O O . GLU A 1 96 ? -22.610 -1.716 11.557 1.00 58.00 96 GLU A O 1
ATOM 773 N N . ILE A 1 97 ? -20.778 -2.521 12.594 1.00 59.25 97 ILE A N 1
ATOM 774 C CA . ILE A 1 97 ? -21.242 -3.908 12.761 1.00 59.25 97 ILE A CA 1
ATOM 775 C C . ILE A 1 97 ? -21.978 -4.064 14.100 1.00 59.25 97 ILE A C 1
ATOM 777 O O . ILE A 1 97 ? -22.942 -4.817 14.183 1.00 59.25 97 ILE A O 1
ATOM 781 N N . GLY A 1 98 ? -21.523 -3.367 15.149 1.00 59.91 98 GLY A N 1
ATOM 782 C CA . GLY A 1 98 ? -22.172 -3.378 16.466 1.00 59.91 98 GLY A CA 1
ATOM 783 C C . GLY A 1 98 ? -23.455 -2.545 16.515 1.00 59.91 98 GLY A C 1
ATOM 784 O O . GLY A 1 98 ? -24.412 -2.935 17.173 1.00 59.91 98 GLY A O 1
ATOM 785 N N . GLU A 1 99 ? -23.481 -1.438 15.776 1.00 59.75 99 GLU A N 1
ATOM 786 C CA . GLU A 1 99 ? -24.657 -0.601 15.544 1.00 59.75 99 GLU A CA 1
ATOM 787 C C . GLU A 1 99 ? -24.926 -0.623 14.037 1.00 59.75 99 GLU A C 1
ATOM 789 O O . GLU A 1 99 ? -24.267 0.101 13.287 1.00 59.75 99 GLU A O 1
ATOM 794 N N . GLU A 1 100 ? -25.827 -1.501 13.578 1.00 56.31 100 GLU A N 1
ATOM 795 C CA . GLU A 1 100 ? -26.133 -1.653 12.151 1.00 56.31 100 GLU A CA 1
ATOM 796 C C . GLU A 1 100 ? -26.487 -0.300 11.526 1.00 56.31 100 GLU A C 1
ATOM 798 O O . GLU A 1 100 ? -27.577 0.251 11.704 1.00 56.31 100 GLU A O 1
ATOM 803 N N . THR A 1 101 ? -25.557 0.249 10.751 1.00 65.19 101 THR A N 1
ATOM 804 C CA . THR A 1 101 ? -25.830 1.471 10.000 1.00 65.19 101 THR A CA 1
ATOM 805 C C . THR A 1 101 ? -26.741 1.161 8.811 1.00 65.19 101 THR A C 1
ATOM 807 O O . THR A 1 101 ? -26.705 0.070 8.237 1.00 65.19 101 THR A O 1
ATOM 810 N N . LEU A 1 102 ? -27.508 2.156 8.349 1.00 65.19 102 LEU A N 1
ATOM 811 C CA . LEU A 1 102 ? -28.353 2.035 7.147 1.00 65.19 102 LEU A CA 1
ATOM 812 C C . LEU A 1 102 ? -27.576 1.570 5.899 1.00 65.19 102 LEU A C 1
ATOM 814 O O . LEU A 1 1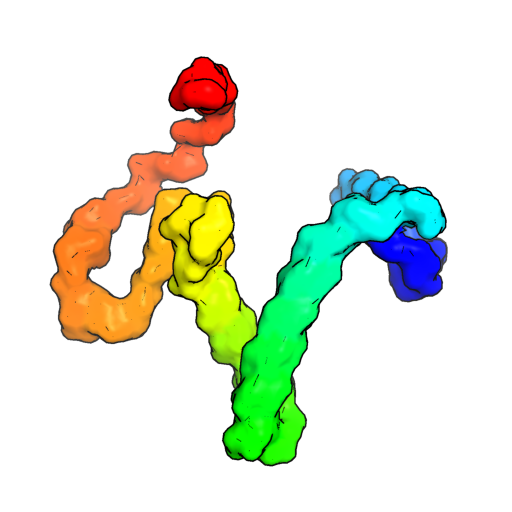02 ? -28.169 1.020 4.973 1.00 65.19 102 LEU A O 1
ATOM 818 N N . ARG A 1 103 ? -26.256 1.800 5.865 1.00 66.12 103 ARG A N 1
ATOM 819 C CA . ARG A 1 103 ? -25.355 1.325 4.805 1.00 66.12 103 ARG A CA 1
ATOM 820 C C . ARG A 1 103 ? -25.207 -0.197 4.823 1.00 66.12 103 ARG A C 1
ATOM 822 O O . ARG A 1 103 ? -25.257 -0.805 3.761 1.00 66.12 103 ARG A O 1
ATOM 829 N N . VAL A 1 104 ? -25.053 -0.791 6.007 1.00 66.69 104 VAL A N 1
ATOM 830 C CA . VAL A 1 104 ? -24.948 -2.248 6.199 1.00 66.69 104 VAL A CA 1
ATOM 831 C C . VAL A 1 104 ? -26.288 -2.914 5.890 1.00 66.69 104 VAL A C 1
ATOM 833 O O . VAL A 1 104 ? -26.331 -3.881 5.137 1.00 66.69 104 VAL A O 1
ATOM 836 N N . GLN A 1 105 ? -27.393 -2.335 6.371 1.00 67.06 105 GLN A N 1
ATOM 837 C CA . GLN A 1 105 ? -28.744 -2.874 6.158 1.00 67.06 105 GLN A CA 1
ATOM 838 C C . GLN A 1 105 ? -29.184 -2.913 4.688 1.00 67.06 105 GLN A C 1
ATOM 840 O O . GLN A 1 105 ? -30.043 -3.712 4.327 1.00 67.06 105 GLN A O 1
ATOM 845 N N . ARG A 1 106 ? -28.632 -2.041 3.834 1.00 67.31 106 ARG A N 1
ATOM 846 C CA . ARG A 1 106 ? -28.962 -1.955 2.399 1.00 67.31 106 ARG A CA 1
ATOM 847 C C . ARG A 1 106 ? -27.885 -2.539 1.483 1.00 67.31 106 ARG A C 1
ATOM 849 O O . ARG A 1 106 ? -27.910 -2.273 0.282 1.00 67.31 106 ARG A O 1
ATOM 856 N N . TYR A 1 107 ? -26.916 -3.273 2.026 1.00 69.06 107 TYR A N 1
ATOM 857 C CA . TYR A 1 107 ? -25.876 -3.886 1.210 1.00 69.06 107 TYR A CA 1
ATOM 858 C C . TYR A 1 107 ? -26.455 -5.033 0.366 1.00 69.06 107 TYR A C 1
ATOM 860 O O . TYR A 1 107 ? -26.841 -6.069 0.899 1.00 69.06 107 TYR A O 1
ATOM 868 N N . GLU A 1 108 ? -26.487 -4.851 -0.954 1.00 67.19 108 GLU A N 1
ATOM 869 C CA . GLU A 1 108 ? -26.874 -5.880 -1.925 1.00 67.19 108 GLU A CA 1
ATOM 870 C C . GLU A 1 108 ? -25.611 -6.486 -2.570 1.00 67.19 108 GLU A C 1
ATOM 872 O O . GLU A 1 108 ? -24.853 -5.765 -3.225 1.00 67.19 108 GLU A O 1
ATOM 877 N N . PRO A 1 109 ? -25.345 -7.797 -2.419 1.00 62.16 109 PRO A N 1
ATOM 878 C CA . PRO A 1 109 ? -24.101 -8.427 -2.875 1.00 62.16 109 PRO A CA 1
ATOM 879 C C . PRO A 1 109 ? -23.995 -8.598 -4.405 1.00 62.16 109 PRO A C 1
ATOM 881 O O . PRO A 1 109 ? -22.951 -9.016 -4.909 1.00 62.16 109 PRO A O 1
ATOM 884 N N . THR A 1 110 ? -25.048 -8.300 -5.172 1.00 57.97 110 THR A N 1
ATOM 885 C CA . THR A 1 110 ? -25.126 -8.611 -6.608 1.00 57.97 110 THR A CA 1
ATOM 886 C C . THR A 1 110 ? -25.103 -7.377 -7.507 1.00 57.97 110 THR A C 1
ATOM 888 O O . THR A 1 110 ? -26.140 -6.966 -8.015 1.00 57.97 110 THR A O 1
ATOM 891 N N . SER A 1 111 ? -23.907 -6.847 -7.787 1.00 52.09 111 SER A N 1
ATOM 892 C CA . SER A 1 111 ? -23.606 -6.123 -9.040 1.00 52.09 111 SER A CA 1
ATOM 893 C C . SER A 1 111 ? -22.110 -5.802 -9.172 1.00 52.09 111 SER A C 1
ATOM 895 O O . SER A 1 111 ? -21.739 -4.641 -9.303 1.00 52.09 111 SER A O 1
ATOM 897 N N . ASN A 1 112 ? -21.222 -6.802 -9.131 1.00 57.47 112 ASN A N 1
ATOM 898 C CA . ASN A 1 112 ? -19.792 -6.584 -9.429 1.00 57.47 112 ASN A CA 1
ATOM 899 C C . ASN A 1 112 ? -19.330 -7.229 -10.749 1.00 57.47 112 ASN A C 1
ATOM 901 O O . ASN A 1 112 ? -18.143 -7.448 -10.966 1.00 57.47 112 ASN A O 1
ATOM 905 N N . SER A 1 113 ? -20.268 -7.539 -11.650 1.00 46.44 113 SER A N 1
ATOM 906 C CA . SER A 1 113 ? -19.989 -8.159 -12.956 1.00 46.44 113 SER A CA 1
ATOM 907 C C . SER A 1 113 ? -20.231 -7.244 -14.164 1.00 46.44 113 SER A C 1
ATOM 909 O O . SER A 1 113 ? -20.086 -7.689 -15.299 1.00 46.44 113 SER A O 1
ATOM 911 N N . SER A 1 114 ? -20.547 -5.963 -13.968 1.00 46.09 114 SER A N 1
ATOM 912 C CA . SER A 1 114 ? -20.837 -5.050 -15.082 1.00 46.09 114 SER A CA 1
ATOM 913 C C . SER A 1 114 ? -20.394 -3.620 -14.774 1.00 46.09 114 SER A C 1
ATOM 915 O O . SER A 1 114 ? -21.198 -2.785 -14.372 1.00 46.09 114 SER A O 1
ATOM 917 N N . GLY A 1 115 ? -19.101 -3.343 -14.953 1.00 43.44 115 GLY A N 1
ATOM 918 C CA . GLY A 1 115 ? -18.528 -2.010 -14.740 1.00 43.44 115 GLY A CA 1
ATOM 919 C C . GLY A 1 115 ? -17.293 -1.689 -15.584 1.00 43.44 115 GLY A C 1
ATOM 920 O O . GLY A 1 115 ? -16.593 -0.728 -15.292 1.00 43.44 115 GLY A O 1
ATOM 921 N N . THR A 1 116 ? -16.994 -2.458 -16.634 1.00 44.41 116 THR A N 1
ATOM 922 C CA . THR A 1 116 ? -16.000 -2.098 -17.661 1.00 44.41 116 THR A CA 1
ATOM 923 C C . THR A 1 116 ? -16.670 -1.372 -18.825 1.00 44.41 116 THR A C 1
ATOM 925 O O . THR A 1 116 ? -16.651 -1.848 -19.953 1.00 44.41 116 THR A O 1
ATOM 928 N N . THR A 1 117 ? -17.232 -0.186 -18.586 1.00 35.59 117 THR A N 1
ATOM 929 C CA . THR A 1 117 ? -17.519 0.768 -19.672 1.00 35.59 117 THR A CA 1
ATOM 930 C C . THR A 1 117 ? -17.351 2.206 -19.193 1.00 35.59 117 THR A C 1
ATOM 932 O O . THR A 1 117 ? -18.212 2.762 -18.524 1.00 35.59 117 THR A O 1
ATOM 935 N N . CYS A 1 118 ? -16.198 2.773 -19.549 1.00 39.09 118 CYS A N 1
ATOM 936 C CA . CYS A 1 118 ? -15.998 4.127 -20.065 1.00 39.09 118 CYS A CA 1
ATOM 937 C C . CYS A 1 118 ? -17.093 5.181 -19.796 1.00 39.09 118 CYS A C 1
ATOM 939 O O . CYS A 1 118 ? -18.200 5.083 -20.323 1.00 39.09 118 CYS A O 1
ATOM 941 N N . THR A 1 119 ? -16.718 6.298 -19.163 1.00 34.16 119 THR A N 1
ATOM 942 C CA . THR A 1 119 ? -17.087 7.627 -19.688 1.00 34.16 119 THR A CA 1
ATOM 943 C C . THR A 1 119 ? -16.092 8.690 -19.220 1.00 34.16 119 THR A C 1
ATOM 945 O O . THR A 1 119 ? -16.221 9.314 -18.169 1.00 34.16 119 THR A O 1
ATOM 948 N N . GLN A 1 120 ? -15.069 8.908 -20.046 1.00 41.09 120 GLN A N 1
ATOM 949 C CA . GLN A 1 120 ? -14.512 10.243 -20.231 1.00 41.09 120 GLN A CA 1
ATOM 950 C C . GLN A 1 120 ? -15.643 11.133 -20.745 1.00 41.09 120 GLN A C 1
ATOM 952 O O . GLN A 1 120 ? -16.168 10.858 -21.813 1.00 41.09 120 GLN A O 1
ATOM 957 N N . GLU A 1 121 ? -16.024 12.148 -19.972 1.00 41.34 121 GLU A N 1
ATOM 958 C CA . GLU A 1 121 ? -16.421 13.481 -20.442 1.00 41.34 121 GLU A CA 1
ATOM 959 C C . GLU A 1 121 ? -16.925 14.309 -19.253 1.00 41.34 121 GLU A C 1
ATOM 961 O O . GLU A 1 121 ? -18.076 14.221 -18.832 1.00 41.34 121 GLU A O 1
ATOM 966 N N . ARG A 1 122 ? -16.070 15.196 -18.735 1.00 39.56 122 ARG A N 1
ATOM 967 C CA . ARG A 1 122 ? -16.542 16.515 -18.307 1.00 39.56 122 ARG A CA 1
ATOM 968 C C . ARG A 1 122 ? -15.460 17.559 -18.543 1.00 39.56 122 ARG A C 1
ATOM 970 O O . ARG A 1 122 ? -14.541 17.783 -17.766 1.00 39.56 122 ARG A O 1
ATOM 977 N N . ARG A 1 123 ? -15.607 18.114 -19.742 1.00 41.12 123 ARG A N 1
ATOM 978 C CA . ARG A 1 123 ? -14.988 19.287 -20.339 1.00 41.12 123 ARG A CA 1
ATOM 979 C C . ARG A 1 123 ? -14.873 20.447 -19.340 1.00 41.12 123 ARG A C 1
ATOM 981 O O . ARG A 1 123 ? -15.849 20.833 -18.704 1.00 41.12 123 ARG A O 1
ATOM 988 N N . ILE A 1 124 ? -13.667 20.998 -19.304 1.00 41.81 124 ILE A N 1
ATOM 989 C CA . ILE A 1 124 ? -13.297 22.400 -19.082 1.00 41.81 124 ILE A CA 1
ATOM 990 C C . ILE A 1 124 ? -14.494 23.367 -19.186 1.00 41.81 124 ILE A C 1
ATOM 992 O O . ILE A 1 124 ? -15.067 23.518 -20.267 1.00 41.81 124 ILE A O 1
ATOM 996 N N . LYS A 1 125 ? -14.790 24.065 -18.084 1.00 36.91 125 LYS A N 1
ATOM 997 C CA . LYS A 1 125 ? -15.231 25.470 -18.057 1.00 36.91 125 LYS A CA 1
ATOM 998 C C . LYS A 1 125 ? -14.788 26.111 -16.737 1.00 36.91 125 LYS A C 1
ATOM 1000 O O . LYS A 1 125 ? -15.456 25.929 -15.724 1.00 36.91 125 LYS A O 1
ATOM 1005 N N . GLN A 1 126 ? -13.675 26.834 -16.774 1.00 37.12 126 GLN A N 1
ATOM 1006 C CA . GLN A 1 126 ? -13.582 28.277 -16.521 1.00 37.12 126 GLN A CA 1
ATOM 1007 C C . GLN A 1 126 ? -12.276 28.777 -17.135 1.00 37.12 126 GLN A C 1
ATOM 1009 O O . GLN A 1 126 ? -11.290 28.007 -17.090 1.00 37.12 126 GLN A O 1
#

Foldseek 3Di:
DEPDPVCVDPVNVVVCVVVVHDDDYDDPPCCPVCVVVVVVVVQLVVLLVVVCVVVVNPSVVCSVVSVVCQQQDQDPVPSDGVVCVVPVDHDDDPVCVVVVDPCNVPDDPPDPPDDPDDDDDDDDDD

Radius of gyration: 19.81 Å; chains: 1; bounding box: 48×47×42 Å

InterPro domains:
  IPR001584 Integrase, catalytic core [PS50994] (1-90)
  IPR012337 Ribonuclease H-like superfamily [SSF53098] (1-84)
  IPR036397 Ribonuclease H superfamily [G3DSA:3.30.420.10] (1-123)

Secondary structure (DSSP, 8-state):
----HHHH-HHHHHHHHHTT----PPPTT-THHHHHHHHHHHHHHHHHHHHHHHTTT-HHHHHHHHHHHHHHSPPTTTSS-HHHHHHSSPPPPHHHHHTT-HHHHT------S-------------